Protein AF-A0A846NFK9-F1 (afdb_monomer_lite)

pLDDT: mean 95.0, std 6.42, range [64.38, 98.44]

Secondary structure (DSSP, 8-state):
--S-EEEEE---HHHHSTT-TT--TTHHHHHHHHHHHHHHHHHTT-EEEEE-----TT-GGG--

Radius of gyration: 14.83 Å; chains: 1; bounding box: 33×13×44 Å

Sequence (64 aa):
MPKEALVVIDMLRDFVQKGAPLEVAPARVIVPHLQRRIQEARQRGAAIIYVCDAHHVDDEEFAK

Structure (mmCIF, N/CA/C/O backbone):
data_AF-A0A846NFK9-F1
#
_entry.id   AF-A0A846NFK9-F1
#
loop_
_atom_site.group_PDB
_atom_site.id
_atom_site.type_symbol
_atom_site.label_atom_id
_atom_site.label_alt_id
_atom_site.label_comp_id
_atom_site.label_asym_id
_atom_site.label_entity_id
_atom_site.label_seq_id
_atom_site.pdbx_PDB_ins_code
_atom_site.Cartn_x
_atom_site.Cartn_y
_atom_site.Cartn_z
_atom_site.occupancy
_atom_site.B_iso_or_equiv
_atom_site.auth_seq_id
_atom_site.auth_comp_id
_atom_site.auth_asym_id
_atom_site.auth_atom_id
_atom_site.pdbx_PDB_model_num
ATOM 1 N N . MET A 1 1 ? -19.412 2.654 16.129 1.00 64.38 1 MET A N 1
ATOM 2 C CA . MET A 1 1 ? -18.269 2.563 15.197 1.00 64.38 1 MET A CA 1
ATOM 3 C C . MET A 1 1 ? -17.438 3.829 15.350 1.00 64.38 1 MET A C 1
ATOM 5 O O . MET A 1 1 ? -18.050 4.884 15.518 1.00 64.38 1 MET A O 1
ATOM 9 N N . PRO A 1 2 ? -16.098 3.757 15.376 1.00 79.31 2 PRO A N 1
ATOM 10 C CA . PRO A 1 2 ? -15.259 4.958 15.332 1.00 79.31 2 PRO A CA 1
ATOM 11 C C . PRO A 1 2 ? -15.576 5.793 14.081 1.00 79.31 2 PRO A C 1
ATOM 13 O O . PRO A 1 2 ? -15.901 5.240 13.033 1.00 79.31 2 PRO A O 1
ATOM 16 N N . LYS A 1 3 ? -15.506 7.125 14.202 1.00 87.25 3 LYS A N 1
ATOM 17 C CA . LYS A 1 3 ? -15.804 8.077 13.109 1.00 87.25 3 LYS A CA 1
ATOM 18 C C . LYS A 1 3 ? -14.634 8.282 12.135 1.00 87.25 3 LYS A C 1
ATOM 20 O O . LYS A 1 3 ? -14.744 9.080 11.214 1.00 87.25 3 LYS A O 1
ATOM 25 N N . GLU A 1 4 ? -13.519 7.596 12.360 1.00 91.44 4 GLU A N 1
ATOM 26 C CA . GLU A 1 4 ? -12.280 7.736 11.596 1.00 91.44 4 GLU A CA 1
ATOM 27 C C . GLU A 1 4 ? -12.011 6.478 10.766 1.00 91.44 4 GLU A C 1
ATOM 29 O O . GLU A 1 4 ? -12.304 5.360 11.200 1.00 91.44 4 GLU A O 1
ATOM 34 N N . ALA A 1 5 ? -11.390 6.668 9.603 1.00 96.25 5 ALA A N 1
ATOM 35 C CA . ALA A 1 5 ? -10.850 5.605 8.766 1.00 96.25 5 ALA A CA 1
ATOM 36 C C . ALA A 1 5 ? -9.360 5.857 8.496 1.00 96.25 5 ALA A C 1
ATOM 38 O O . ALA A 1 5 ? -8.926 7.005 8.382 1.00 96.25 5 ALA A O 1
ATOM 39 N N . LEU A 1 6 ? -8.579 4.783 8.382 1.00 97.69 6 LEU A N 1
ATOM 40 C CA . LEU A 1 6 ? -7.206 4.824 7.889 1.00 97.69 6 LEU A CA 1
ATOM 41 C C . LEU A 1 6 ? -7.200 4.412 6.417 1.00 97.69 6 LEU A C 1
ATOM 43 O O . LEU A 1 6 ? -7.509 3.266 6.101 1.00 97.69 6 LEU A O 1
ATOM 47 N N . VAL A 1 7 ? -6.813 5.329 5.535 1.00 98.25 7 VAL A N 1
ATOM 48 C CA . VAL A 1 7 ? -6.605 5.037 4.113 1.00 98.25 7 VAL A CA 1
ATOM 49 C C . VAL A 1 7 ? -5.109 4.833 3.878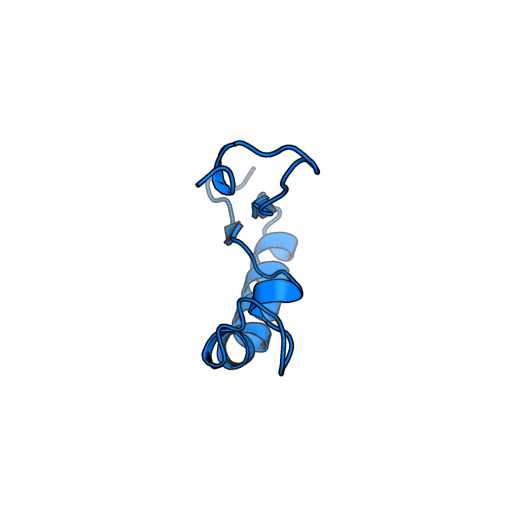 1.00 98.25 7 VAL A C 1
ATOM 51 O O . VAL A 1 7 ? -4.303 5.706 4.201 1.00 98.25 7 VAL A O 1
ATOM 54 N N . VAL A 1 8 ? -4.737 3.663 3.369 1.00 98.31 8 VAL A N 1
ATOM 55 C CA . VAL A 1 8 ? -3.371 3.295 2.988 1.00 98.31 8 VAL A CA 1
ATOM 56 C C . VAL A 1 8 ? -3.311 3.305 1.468 1.00 98.31 8 VAL A C 1
ATOM 58 O O . VAL A 1 8 ? -4.001 2.512 0.836 1.00 98.31 8 VAL A O 1
ATOM 61 N N . ILE A 1 9 ? -2.518 4.210 0.903 1.00 98.19 9 ILE A N 1
ATOM 62 C CA . ILE A 1 9 ? -2.472 4.468 -0.539 1.00 98.19 9 ILE A CA 1
ATOM 63 C C . ILE A 1 9 ? -1.174 3.891 -1.098 1.00 98.19 9 ILE A C 1
ATOM 65 O O . ILE A 1 9 ? -0.102 4.210 -0.585 1.00 98.19 9 ILE A O 1
ATOM 69 N N . ASP A 1 10 ? -1.293 3.019 -2.096 1.00 97.56 10 ASP A N 1
ATOM 70 C CA . ASP A 1 10 ? -0.226 2.586 -3.005 1.00 97.56 10 ASP A CA 1
ATOM 71 C C . ASP A 1 10 ? 1.069 2.109 -2.342 1.00 97.56 10 ASP A C 1
ATOM 73 O O . ASP A 1 10 ? 2.182 2.254 -2.847 1.00 97.56 10 ASP A O 1
ATOM 77 N N . MET A 1 11 ? 0.929 1.413 -1.215 1.00 98.00 11 MET A N 1
ATOM 78 C CA . MET A 1 11 ? 2.030 0.673 -0.591 1.00 98.00 11 MET A CA 1
ATOM 79 C C . MET A 1 11 ? 2.264 -0.667 -1.311 1.00 98.00 11 MET A C 1
ATOM 81 O O . MET A 1 11 ? 2.305 -1.730 -0.685 1.00 98.00 11 MET A O 1
ATOM 85 N N . LEU A 1 12 ? 2.377 -0.608 -2.642 1.00 97.88 12 LEU A N 1
ATOM 86 C CA . LEU A 1 12 ? 2.544 -1.741 -3.552 1.00 97.88 12 LEU A CA 1
ATOM 87 C C . LEU A 1 12 ? 4.023 -2.060 -3.780 1.00 97.88 12 LEU A C 1
ATOM 89 O O . LEU A 1 12 ? 4.915 -1.255 -3.512 1.00 97.88 12 LEU A O 1
ATOM 93 N N . ARG A 1 13 ? 4.304 -3.260 -4.298 1.00 97.50 13 ARG A N 1
ATOM 94 C CA . ARG A 1 13 ? 5.685 -3.677 -4.589 1.00 97.50 13 ARG A CA 1
ATOM 95 C C . ARG A 1 13 ? 6.355 -2.757 -5.604 1.00 97.50 13 ARG A C 1
ATOM 97 O O . ARG A 1 13 ? 7.513 -2.416 -5.384 1.00 97.50 13 ARG A O 1
ATOM 104 N N . ASP A 1 14 ? 5.610 -2.314 -6.613 1.00 97.00 14 ASP A N 1
ATOM 105 C CA . ASP A 1 14 ? 6.126 -1.475 -7.697 1.00 97.00 14 ASP A CA 1
ATOM 106 C C . ASP A 1 14 ? 6.613 -0.102 -7.220 1.00 97.00 14 ASP A C 1
ATOM 108 O O . ASP A 1 14 ? 7.534 0.457 -7.811 1.00 97.00 14 ASP A O 1
ATOM 112 N N . PHE A 1 15 ? 6.082 0.384 -6.093 1.00 97.88 15 PHE A N 1
ATOM 113 C CA . PHE A 1 15 ? 6.513 1.628 -5.455 1.00 97.88 15 PHE A CA 1
ATOM 114 C C . PHE A 1 15 ? 7.526 1.409 -4.321 1.00 97.88 15 PHE A C 1
ATOM 116 O O . PHE A 1 15 ? 8.342 2.283 -4.039 1.00 97.88 15 PHE A O 1
ATOM 123 N N . VAL A 1 16 ? 7.502 0.263 -3.630 1.00 97.62 16 VAL A N 1
ATOM 124 C CA . VAL A 1 16 ? 8.254 0.080 -2.370 1.00 97.62 16 VAL A CA 1
ATOM 125 C C . VAL A 1 16 ? 9.524 -0.759 -2.53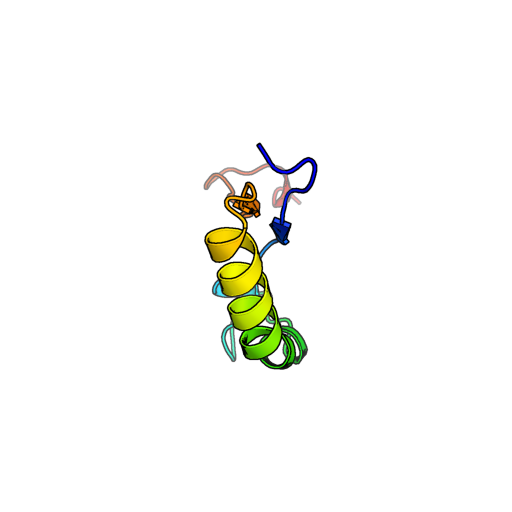5 1.00 97.62 16 VAL A C 1
ATOM 127 O O . VAL A 1 16 ? 10.507 -0.535 -1.817 1.00 97.62 16 VAL A O 1
ATOM 130 N N . GLN A 1 17 ? 9.540 -1.751 -3.427 1.00 97.75 17 GLN A N 1
ATOM 131 C CA . GLN A 1 17 ? 10.692 -2.645 -3.572 1.00 97.75 17 GLN A CA 1
ATOM 132 C C . GLN A 1 17 ? 11.881 -1.934 -4.226 1.00 97.75 17 GLN A C 1
ATOM 134 O O . GLN A 1 17 ? 11.733 -1.032 -5.044 1.00 97.75 17 GLN A O 1
ATOM 139 N N . LYS A 1 18 ? 13.093 -2.332 -3.829 1.00 97.81 18 LYS A N 1
ATOM 140 C CA . LYS A 1 18 ? 14.321 -1.804 -4.426 1.00 97.81 18 LYS A CA 1
ATOM 141 C C . LYS A 1 18 ? 14.460 -2.334 -5.853 1.00 97.81 18 LYS A C 1
ATOM 143 O O . LYS A 1 18 ? 14.394 -3.544 -6.046 1.00 97.81 18 LYS A O 1
ATOM 148 N N . GLY A 1 19 ? 14.711 -1.446 -6.809 1.00 97.12 19 GLY A N 1
ATOM 149 C CA . GLY A 1 19 ? 14.809 -1.763 -8.232 1.00 97.12 19 GLY A CA 1
ATOM 150 C C . GLY A 1 19 ? 13.460 -1.934 -8.930 1.00 97.12 19 GLY A C 1
ATOM 151 O O . GLY A 1 19 ? 13.434 -2.430 -10.053 1.00 97.12 19 GLY A O 1
ATOM 152 N N . ALA A 1 20 ? 12.353 -1.572 -8.277 1.00 97.25 20 ALA A N 1
ATOM 153 C CA . ALA A 1 20 ? 11.036 -1.630 -8.893 1.00 97.25 20 ALA A CA 1
ATOM 154 C C . ALA A 1 20 ? 10.868 -0.536 -9.970 1.00 97.25 20 ALA A C 1
ATOM 156 O O . ALA A 1 20 ? 11.501 0.519 -9.861 1.00 97.25 20 ALA A O 1
ATOM 157 N N . PRO A 1 21 ? 10.016 -0.746 -10.993 1.00 93.69 21 PRO A N 1
ATOM 158 C CA . PRO A 1 21 ? 9.868 0.197 -12.107 1.00 93.69 21 PRO A CA 1
ATOM 159 C C . PRO A 1 21 ? 9.466 1.614 -11.680 1.00 93.69 21 PRO A C 1
ATOM 161 O O . PRO A 1 21 ? 9.903 2.582 -12.297 1.00 93.69 21 PRO A O 1
ATOM 164 N N . LEU A 1 22 ? 8.671 1.728 -10.611 1.00 95.69 22 LEU A N 1
ATOM 165 C CA . LEU A 1 22 ? 8.163 2.987 -10.063 1.00 95.69 22 LEU A CA 1
ATOM 166 C C . LEU A 1 22 ? 8.694 3.239 -8.645 1.00 95.69 22 LEU A C 1
ATOM 168 O O . LEU A 1 22 ? 8.017 3.839 -7.813 1.00 95.69 22 LEU A O 1
ATOM 172 N N . GLU A 1 23 ? 9.903 2.754 -8.344 1.00 97.75 23 GLU A N 1
ATOM 173 C CA . GLU A 1 23 ? 10.457 2.796 -6.993 1.00 97.75 23 GLU A CA 1
ATOM 174 C C . GLU A 1 23 ? 10.449 4.211 -6.387 1.00 97.75 23 GLU A C 1
ATOM 176 O O . GLU A 1 23 ? 11.158 5.122 -6.817 1.00 97.75 23 GLU A O 1
ATOM 181 N N . VAL A 1 24 ? 9.748 4.342 -5.262 1.00 97.81 24 VAL A N 1
ATOM 182 C CA . VAL A 1 24 ? 9.796 5.486 -4.357 1.00 97.81 24 VAL A CA 1
ATOM 183 C C . VAL A 1 24 ? 10.663 5.098 -3.165 1.00 97.81 24 VAL A C 1
ATOM 185 O O . VAL A 1 24 ? 10.183 4.640 -2.128 1.00 97.81 24 VAL A O 1
ATOM 188 N N . ALA A 1 25 ? 11.980 5.276 -3.287 1.00 97.12 25 ALA A N 1
ATOM 189 C CA . ALA A 1 25 ? 12.932 4.808 -2.275 1.00 97.12 25 ALA A CA 1
ATOM 190 C C . ALA A 1 25 ? 12.617 5.253 -0.820 1.00 97.12 25 ALA A C 1
ATOM 192 O O . ALA A 1 25 ? 12.759 4.425 0.091 1.00 97.12 25 ALA A O 1
ATOM 193 N N . PRO A 1 26 ? 12.140 6.492 -0.563 1.00 97.00 26 PRO A N 1
ATOM 194 C CA . PRO A 1 26 ? 11.723 6.922 0.774 1.00 97.00 26 PRO A CA 1
ATOM 195 C C . PRO A 1 26 ? 10.500 6.184 1.344 1.00 97.00 26 PRO A C 1
ATOM 197 O O . PRO A 1 26 ? 10.332 6.164 2.562 1.00 97.00 26 PRO A O 1
ATOM 200 N N . ALA A 1 27 ? 9.666 5.536 0.521 1.00 97.44 27 ALA A N 1
ATOM 201 C CA . ALA A 1 27 ? 8.469 4.824 0.985 1.00 97.44 27 ALA A CA 1
ATOM 202 C C . ALA A 1 27 ? 8.806 3.695 1.975 1.00 97.44 27 ALA A C 1
ATOM 204 O O . ALA A 1 27 ? 8.048 3.411 2.901 1.00 97.44 27 ALA A O 1
ATOM 205 N N . ARG A 1 28 ? 9.996 3.092 1.866 1.00 97.75 28 ARG A N 1
ATOM 206 C CA . ARG A 1 28 ? 10.466 2.082 2.830 1.00 97.75 28 ARG A CA 1
ATOM 207 C C . ARG A 1 28 ? 10.658 2.638 4.240 1.00 97.75 28 ARG A C 1
ATOM 209 O O . ARG A 1 28 ? 10.471 1.901 5.204 1.00 97.75 28 ARG A O 1
ATOM 216 N N . VAL A 1 29 ? 10.982 3.926 4.371 1.00 97.81 29 VAL A N 1
ATOM 217 C CA . VAL A 1 29 ? 11.176 4.586 5.674 1.00 97.81 29 VAL A CA 1
ATOM 218 C C . VAL A 1 29 ? 9.860 4.650 6.451 1.00 97.81 29 VAL A C 1
ATOM 220 O O . VAL A 1 29 ? 9.859 4.525 7.673 1.00 97.81 29 VAL A O 1
ATOM 223 N N . ILE A 1 30 ? 8.725 4.790 5.759 1.00 97.00 30 ILE A N 1
ATOM 224 C CA . ILE A 1 30 ? 7.418 4.925 6.413 1.00 97.00 30 ILE A CA 1
ATOM 225 C C . ILE A 1 30 ? 6.770 3.582 6.778 1.00 97.00 30 ILE A C 1
ATOM 227 O O . ILE A 1 30 ? 5.822 3.575 7.561 1.00 97.00 30 ILE A O 1
ATOM 231 N N . VAL A 1 31 ? 7.279 2.446 6.282 1.00 97.50 31 VAL A N 1
ATOM 232 C CA . VAL A 1 31 ? 6.679 1.113 6.504 1.00 97.50 31 VAL A CA 1
ATOM 233 C C . VAL A 1 31 ? 6.479 0.784 7.993 1.00 97.50 31 VAL A C 1
ATOM 235 O O . VAL A 1 31 ? 5.358 0.411 8.354 1.00 97.50 31 VAL A O 1
ATOM 238 N N . PRO A 1 32 ? 7.467 0.967 8.895 1.00 98.12 32 PRO A N 1
ATOM 239 C CA . PRO A 1 32 ? 7.264 0.684 10.319 1.00 98.12 32 PRO A CA 1
ATOM 240 C C . PRO A 1 32 ? 6.204 1.597 10.957 1.00 98.12 32 PRO A C 1
ATOM 242 O O . PRO A 1 32 ? 5.399 1.164 11.784 1.00 98.12 32 PRO A O 1
ATOM 245 N N . HIS A 1 33 ? 6.157 2.868 10.546 1.00 97.94 33 HIS A N 1
ATOM 246 C CA . HIS A 1 33 ? 5.165 3.827 11.033 1.00 97.94 33 HIS A CA 1
ATOM 247 C C . HIS A 1 33 ? 3.753 3.477 10.551 1.00 97.94 33 HIS A C 1
ATOM 249 O O . HIS A 1 33 ? 2.794 3.581 11.320 1.00 97.94 33 HIS A O 1
ATOM 255 N N . LEU A 1 34 ? 3.629 3.013 9.308 1.00 97.81 34 LEU A N 1
ATOM 256 C CA . LEU A 1 34 ? 2.377 2.553 8.728 1.00 97.81 34 LEU A CA 1
ATOM 257 C C . LEU A 1 34 ? 1.854 1.305 9.449 1.00 97.81 34 LEU A C 1
ATOM 259 O O . LEU A 1 34 ? 0.682 1.262 9.815 1.00 97.81 34 LEU A O 1
ATOM 263 N N . GLN A 1 35 ? 2.720 0.323 9.721 1.00 98.25 35 GLN A N 1
ATOM 264 C CA . GLN A 1 35 ? 2.363 -0.881 10.482 1.00 98.25 35 GLN A CA 1
ATOM 265 C C . GLN A 1 35 ? 1.797 -0.531 11.862 1.00 98.25 35 GLN A C 1
ATOM 267 O O . GLN A 1 35 ? 0.743 -1.046 12.243 1.00 98.25 35 GLN A O 1
ATOM 272 N N . ARG A 1 36 ? 2.443 0.403 12.572 1.00 98.44 36 ARG A N 1
ATOM 273 C CA . ARG A 1 36 ? 1.951 0.907 13.859 1.00 98.44 36 ARG A CA 1
ATOM 274 C C . ARG A 1 36 ? 0.563 1.543 13.729 1.00 98.44 36 ARG A C 1
ATOM 276 O O . ARG A 1 36 ? -0.342 1.189 14.478 1.00 98.44 36 ARG A O 1
ATOM 283 N N . ARG A 1 37 ? 0.361 2.422 12.743 1.00 97.75 37 ARG A N 1
ATOM 284 C CA . ARG A 1 37 ? -0.931 3.096 12.496 1.00 97.75 37 ARG A CA 1
ATOM 285 C C . ARG A 1 37 ? -2.044 2.108 12.134 1.00 97.75 37 ARG A C 1
ATOM 287 O O . ARG A 1 37 ? -3.171 2.260 12.598 1.00 97.75 37 ARG A O 1
ATOM 294 N N . ILE A 1 38 ? -1.729 1.078 11.348 1.00 98.25 38 ILE A N 1
ATOM 295 C CA . ILE A 1 38 ? -2.656 -0.011 11.006 1.00 98.25 38 ILE A CA 1
ATOM 296 C C . ILE A 1 38 ? -3.055 -0.781 12.268 1.00 98.25 38 ILE A C 1
ATOM 298 O O . ILE A 1 38 ? -4.236 -1.059 12.466 1.00 98.25 38 ILE A O 1
ATOM 302 N N . GLN A 1 39 ? -2.101 -1.106 13.142 1.00 98.38 39 GLN A N 1
ATOM 303 C CA . GLN A 1 39 ? -2.392 -1.795 14.399 1.00 98.38 39 GLN A CA 1
ATOM 304 C C . GLN A 1 39 ? -3.282 -0.949 15.322 1.00 98.38 39 GLN A C 1
ATOM 306 O O . GLN A 1 39 ? -4.283 -1.456 15.827 1.00 98.38 39 GLN A O 1
ATOM 311 N N . GLU A 1 40 ? -2.973 0.339 15.485 1.00 97.25 40 GLU A N 1
ATOM 312 C CA . GLU A 1 40 ? -3.783 1.296 16.253 1.00 97.25 40 GLU A CA 1
ATOM 313 C C . GLU A 1 40 ? -5.209 1.420 15.686 1.00 97.25 40 GLU A C 1
ATOM 315 O O . GLU A 1 40 ? -6.184 1.489 16.436 1.00 97.25 40 GLU A O 1
ATOM 320 N N . ALA A 1 41 ? -5.362 1.434 14.358 1.00 97.06 41 ALA A N 1
ATOM 321 C CA . ALA A 1 41 ? -6.670 1.456 13.706 1.00 97.06 41 ALA A CA 1
ATOM 322 C C . ALA A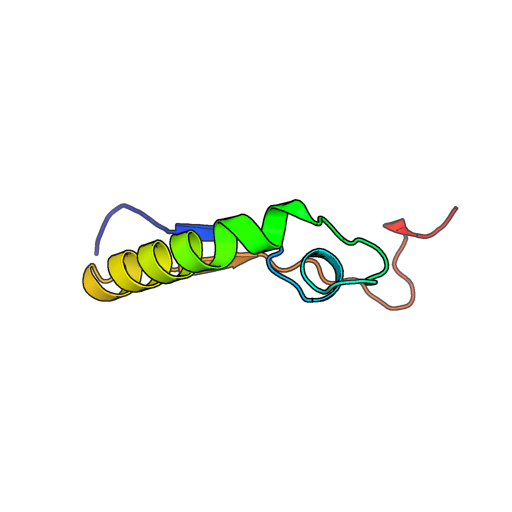 1 41 ? -7.462 0.163 13.974 1.00 97.06 41 ALA A C 1
ATOM 324 O O . ALA A 1 41 ? -8.631 0.239 14.356 1.00 97.06 41 ALA A O 1
ATOM 325 N N . ARG A 1 42 ? -6.821 -1.013 13.876 1.00 96.06 42 ARG A N 1
ATOM 326 C CA . ARG A 1 42 ? -7.450 -2.313 14.186 1.00 96.06 42 ARG A CA 1
ATOM 327 C C . ARG A 1 42 ? -7.927 -2.382 15.632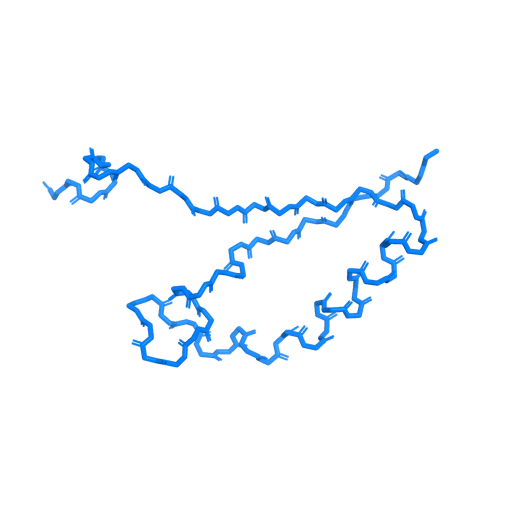 1.00 96.06 42 ARG A C 1
ATOM 329 O O . ARG A 1 42 ? -9.061 -2.777 15.876 1.00 96.06 42 ARG A O 1
ATOM 336 N N . GLN A 1 43 ? -7.091 -1.959 16.580 1.00 96.62 43 GLN A N 1
ATOM 337 C CA . GLN A 1 43 ? -7.427 -1.956 18.009 1.00 96.62 43 GLN A CA 1
ATOM 338 C C . GLN A 1 43 ? -8.635 -1.068 18.326 1.00 96.62 43 GLN A C 1
ATOM 340 O O . GLN A 1 43 ? -9.446 -1.412 19.179 1.00 96.62 43 GLN A O 1
ATOM 345 N N . ARG A 1 44 ? -8.784 0.055 17.616 1.00 95.50 44 ARG A N 1
ATOM 346 C CA . ARG A 1 44 ? -9.922 0.973 17.773 1.00 95.50 44 ARG A CA 1
ATOM 347 C C . ARG A 1 44 ? -11.174 0.540 17.003 1.00 95.50 44 ARG A C 1
ATOM 349 O O . ARG A 1 44 ? -12.196 1.217 17.094 1.00 95.50 44 ARG A O 1
ATOM 356 N N . GLY A 1 45 ? -11.107 -0.548 16.231 1.00 96.06 45 GLY A N 1
ATOM 357 C CA . GLY A 1 45 ? -12.182 -0.973 15.333 1.00 96.06 45 GLY A CA 1
ATOM 358 C C . GLY A 1 45 ? -12.440 0.013 14.188 1.00 96.06 45 GLY A C 1
ATOM 359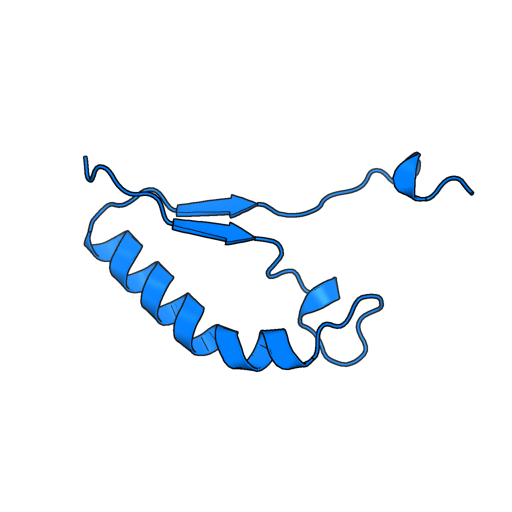 O O . GLY A 1 45 ? -13.572 0.115 13.718 1.00 96.06 45 GLY A O 1
ATOM 360 N N . ALA A 1 46 ? -11.425 0.793 13.795 1.00 96.44 46 ALA A N 1
ATOM 361 C CA . ALA A 1 46 ? -11.515 1.752 12.699 1.00 96.44 46 ALA A CA 1
ATOM 362 C C . ALA A 1 46 ? -11.482 1.047 11.344 1.00 96.44 46 ALA A C 1
ATOM 364 O O . ALA A 1 46 ? -10.815 0.023 11.182 1.00 96.44 46 ALA A O 1
ATOM 365 N N . ALA A 1 47 ? -12.190 1.615 10.366 1.00 96.62 47 ALA A N 1
ATOM 366 C CA . ALA A 1 47 ? -12.112 1.137 8.994 1.00 96.62 47 ALA A CA 1
ATOM 367 C C . ALA A 1 47 ? -10.686 1.337 8.467 1.00 96.62 47 ALA A C 1
ATOM 369 O O . ALA A 1 47 ? -10.080 2.391 8.675 1.00 96.62 47 ALA A O 1
ATOM 370 N N . ILE A 1 48 ? -10.153 0.323 7.792 1.00 98.12 48 ILE A N 1
ATOM 371 C CA . ILE A 1 48 ? -8.848 0.381 7.135 1.00 98.12 48 ILE A CA 1
ATOM 372 C C . ILE A 1 48 ? -9.092 0.076 5.667 1.00 98.12 48 ILE A C 1
ATOM 374 O O . ILE A 1 48 ? -9.578 -1.003 5.335 1.00 98.12 48 ILE A O 1
ATOM 378 N N . ILE A 1 49 ? -8.788 1.044 4.812 1.00 98.25 49 ILE A N 1
ATOM 379 C CA . ILE A 1 49 ? -9.035 0.984 3.375 1.00 98.25 49 ILE A CA 1
ATOM 380 C C . ILE A 1 49 ? -7.679 0.993 2.688 1.00 98.25 49 ILE A C 1
ATOM 382 O O . ILE A 1 49 ? -6.883 1.905 2.902 1.00 98.25 49 ILE A O 1
ATOM 386 N N . TYR A 1 50 ? -7.420 -0.027 1.880 1.00 98.25 50 TYR A N 1
ATOM 387 C CA . TYR A 1 50 ? -6.243 -0.085 1.026 1.00 98.25 50 TYR A CA 1
ATOM 388 C C . TYR A 1 50 ? -6.667 0.363 -0.365 1.00 98.25 50 TYR A C 1
ATOM 390 O O . TYR A 1 50 ? -7.498 -0.290 -0.993 1.00 98.25 50 TYR A O 1
ATOM 398 N N . VAL A 1 51 ? -6.143 1.505 -0.794 1.00 98.19 51 VAL A N 1
ATOM 399 C CA . VAL A 1 51 ? -6.269 1.977 -2.170 1.00 98.19 51 VAL A CA 1
ATOM 400 C C . VAL A 1 51 ? -5.039 1.460 -2.891 1.00 98.19 51 VAL A C 1
ATOM 402 O O . VAL A 1 51 ? -3.917 1.759 -2.482 1.00 98.19 51 VAL A O 1
ATOM 405 N N . CYS A 1 52 ? -5.282 0.606 -3.876 1.00 97.62 52 CYS A N 1
ATOM 406 C CA . CYS A 1 52 ? -4.250 -0.061 -4.643 1.00 97.62 52 CYS A CA 1
ATOM 407 C C . CYS A 1 52 ? -4.478 0.272 -6.105 1.00 97.62 52 CYS A C 1
ATOM 409 O O . CYS A 1 52 ? -5.508 -0.121 -6.658 1.00 97.62 52 CYS A O 1
ATOM 411 N N . ASP A 1 53 ? -3.510 0.952 -6.694 1.00 95.31 53 ASP A N 1
ATOM 412 C CA . ASP A 1 53 ? -3.423 1.109 -8.131 1.00 95.31 53 ASP A CA 1
ATOM 413 C C . ASP A 1 53 ? -3.449 -0.254 -8.843 1.00 95.31 53 ASP A C 1
ATOM 415 O O . ASP A 1 53 ? -2.836 -1.234 -8.391 1.00 95.31 53 ASP A O 1
ATOM 419 N N . ALA A 1 54 ? -4.250 -0.345 -9.901 1.00 94.62 54 ALA A N 1
ATOM 420 C CA . ALA A 1 54 ? -4.545 -1.595 -10.588 1.00 94.62 54 ALA A CA 1
ATOM 421 C C . ALA A 1 54 ? -4.991 -1.324 -12.025 1.00 94.62 54 ALA A C 1
ATOM 423 O O . ALA A 1 54 ? -6.132 -0.933 -12.272 1.00 94.62 54 ALA A O 1
ATOM 424 N N . HIS A 1 55 ? -4.096 -1.612 -12.963 1.00 93.50 55 HIS A N 1
ATOM 425 C CA . HIS A 1 55 ? -4.309 -1.366 -14.383 1.00 93.50 55 HIS A CA 1
ATOM 426 C C . HIS A 1 55 ? -4.720 -2.624 -15.135 1.00 93.50 55 HIS A C 1
ATOM 428 O O . HIS A 1 55 ? -4.310 -3.745 -14.807 1.00 93.50 55 HIS A O 1
ATOM 434 N N . HIS A 1 56 ? -5.506 -2.428 -16.191 1.00 94.56 56 HIS A N 1
ATOM 435 C CA . HIS A 1 56 ? -5.727 -3.470 -17.185 1.00 94.56 56 HIS A CA 1
ATOM 436 C C . HIS A 1 56 ? -4.492 -3.609 -18.091 1.00 94.56 56 HIS A C 1
ATOM 438 O O . HIS A 1 56 ? -3.688 -2.691 -18.211 1.00 94.56 56 HIS A O 1
ATOM 444 N N . VAL A 1 57 ? -4.343 -4.750 -18.771 1.00 92.19 57 VAL A N 1
ATOM 445 C CA . VAL A 1 57 ? -3.243 -4.938 -19.746 1.00 92.19 57 VAL A CA 1
ATOM 446 C C . VAL A 1 57 ? -3.303 -3.899 -20.874 1.00 92.19 57 VAL A C 1
ATOM 448 O O . VAL A 1 57 ? -2.265 -3.490 -21.385 1.00 92.19 57 VAL A O 1
ATOM 451 N N . ASP A 1 58 ? -4.514 -3.448 -21.203 1.00 94.12 58 ASP A N 1
ATOM 452 C CA . ASP A 1 58 ? -4.806 -2.487 -22.270 1.00 94.12 58 ASP A CA 1
ATOM 453 C C . ASP A 1 58 ? -5.209 -1.112 -21.701 1.00 94.12 58 ASP A C 1
ATOM 455 O O . ASP A 1 58 ? -6.071 -0.436 -22.257 1.00 94.12 58 ASP A O 1
ATOM 459 N N . ASP A 1 59 ? -4.661 -0.732 -20.544 1.00 93.94 59 ASP A N 1
ATOM 460 C CA . ASP A 1 59 ? -5.001 0.531 -19.886 1.00 93.94 59 ASP A CA 1
ATOM 461 C C . ASP A 1 59 ? -4.561 1.746 -20.726 1.00 93.94 59 ASP A C 1
ATOM 463 O O . ASP A 1 59 ? -3.393 1.884 -21.108 1.00 93.94 59 ASP A O 1
ATOM 467 N N . GLU A 1 60 ? -5.522 2.629 -21.012 1.00 92.94 60 GLU A N 1
ATOM 468 C CA . GLU A 1 60 ? -5.321 3.844 -21.804 1.00 92.94 60 GLU A CA 1
ATOM 469 C C . GLU A 1 60 ? -4.395 4.851 -21.116 1.00 92.94 60 GLU A C 1
ATOM 471 O O . GLU A 1 60 ? -3.798 5.674 -21.804 1.00 92.94 60 GLU A O 1
ATOM 476 N N . GLU A 1 61 ? -4.199 4.771 -19.796 1.00 91.12 61 GLU A N 1
ATOM 477 C CA . GLU A 1 61 ? -3.210 5.592 -19.087 1.00 91.12 61 GLU A CA 1
ATOM 478 C C . GLU A 1 61 ? -1.795 5.427 -19.664 1.00 91.12 61 GLU A C 1
ATOM 480 O O . GLU A 1 61 ? -1.005 6.375 -19.682 1.00 91.12 61 GLU A O 1
ATOM 485 N N . PHE A 1 62 ? -1.484 4.242 -20.197 1.00 88.56 62 PHE A N 1
ATOM 486 C CA . PHE A 1 62 ? -0.201 3.953 -20.836 1.00 88.56 62 PHE A CA 1
ATOM 487 C C . PHE A 1 62 ? -0.245 4.045 -22.367 1.00 88.56 62 PHE A C 1
ATOM 489 O O . PHE A 1 62 ? 0.787 3.837 -23.020 1.00 88.56 62 PHE A O 1
ATOM 496 N N . ALA A 1 63 ? -1.400 4.369 -22.959 1.00 86.06 63 ALA A N 1
ATOM 497 C CA . ALA A 1 63 ? -1.495 4.681 -24.377 1.00 86.06 63 ALA A CA 1
ATOM 498 C C . ALA A 1 63 ? -0.854 6.059 -24.621 1.00 86.06 63 ALA A C 1
ATOM 500 O O . ALA A 1 63 ? -1.303 7.080 -24.108 1.00 86.06 63 ALA A O 1
ATOM 501 N N . LYS A 1 64 ? 0.259 6.064 -25.359 1.00 64.88 64 LYS A N 1
ATOM 502 C CA . LYS A 1 64 ? 1.036 7.271 -25.680 1.00 64.88 64 LYS A CA 1
ATOM 503 C C . LYS A 1 64 ? 0.330 8.204 -26.655 1.00 64.88 64 LYS A C 1
ATOM 505 O O . LYS A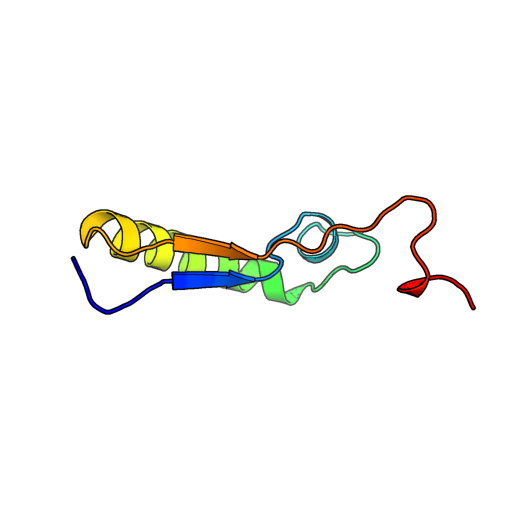 1 64 ? -0.256 7.681 -27.629 1.00 64.88 64 LYS A O 1
#

Foldseek 3Di:
DDPDEAEAEAPDCQDDPPPRPNHPPCSVVCVVVVVVVVVVCVVVVHHYHYHHDDADPPRCVPVD